Protein AF-A0A527ZJA1-F1 (afdb_monomer_lite)

Secondary structure (DSSP, 8-state):
-----EEEEE-TTS-EEEEE--------EEEEE-TT--STTS-SEEEEETTT--EEEEEEEEE-TTT--EEEEEEE-----

Structure (mmCIF, N/CA/C/O backbone):
data_AF-A0A527ZJA1-F1
#
_entry.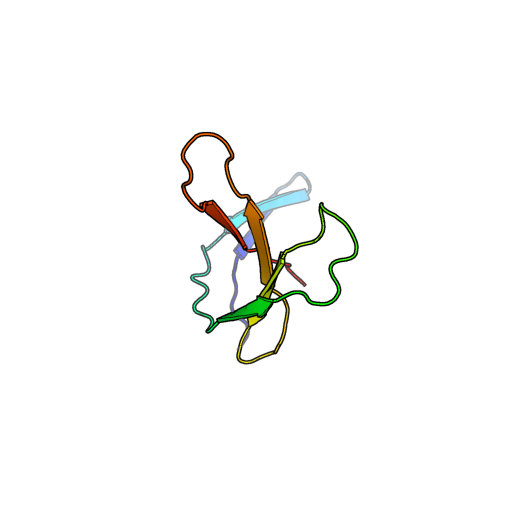id   AF-A0A527ZJA1-F1
#
loop_
_atom_site.group_PDB
_atom_site.id
_atom_site.type_symbol
_atom_site.label_atom_id
_atom_site.label_alt_id
_atom_site.label_comp_id
_atom_site.label_asym_id
_atom_site.label_entity_id
_atom_site.label_seq_id
_atom_site.pdbx_PDB_ins_code
_atom_site.Cartn_x
_atom_site.Cartn_y
_atom_site.Cartn_z
_atom_site.occupancy
_atom_site.B_iso_or_equiv
_atom_site.auth_seq_id
_atom_site.auth_comp_id
_atom_site.auth_asym_id
_atom_site.auth_atom_id
_atom_site.pdbx_PDB_model_num
ATOM 1 N N . MET A 1 1 ? -5.921 -12.146 17.190 1.00 46.19 1 MET A N 1
ATOM 2 C CA . MET A 1 1 ? -6.003 -10.951 18.058 1.00 46.19 1 MET A CA 1
ATOM 3 C C . MET A 1 1 ? -6.534 -9.823 17.194 1.00 46.19 1 MET A C 1
ATOM 5 O O . MET A 1 1 ? -5.948 -9.590 16.145 1.00 46.19 1 MET A O 1
ATOM 9 N N . ALA A 1 2 ? -7.658 -9.209 17.555 1.00 55.09 2 ALA A N 1
A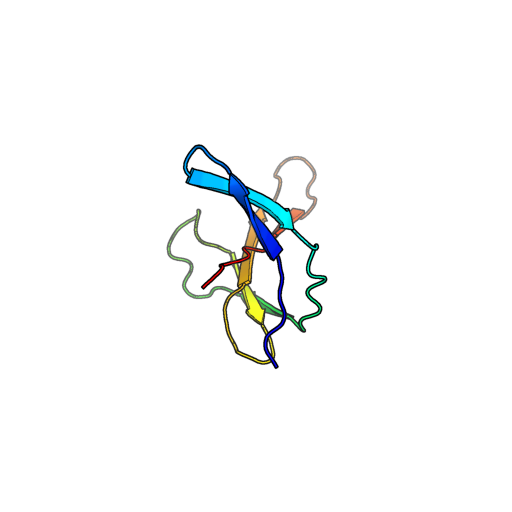TOM 10 C CA . ALA A 1 2 ? -8.146 -8.020 16.862 1.00 55.09 2 ALA A CA 1
ATOM 11 C C . ALA A 1 2 ? -7.420 -6.795 17.429 1.00 55.09 2 ALA A C 1
ATOM 13 O O . ALA A 1 2 ? -7.258 -6.688 18.644 1.00 55.09 2 ALA A O 1
ATOM 14 N N . THR A 1 3 ? -6.953 -5.902 16.563 1.00 64.56 3 THR A N 1
ATOM 15 C CA . THR A 1 3 ? -6.369 -4.626 16.981 1.00 64.56 3 THR A CA 1
ATOM 16 C C . THR A 1 3 ? -7.425 -3.548 16.798 1.00 64.56 3 THR A C 1
ATOM 18 O O . THR A 1 3 ? -7.843 -3.279 15.675 1.00 64.56 3 THR A O 1
ATOM 21 N N . THR A 1 4 ? -7.864 -2.937 17.896 1.00 75.06 4 THR A N 1
ATOM 22 C CA . THR A 1 4 ? -8.750 -1.770 17.852 1.00 75.06 4 THR A CA 1
ATOM 23 C C . THR A 1 4 ? -7.965 -0.567 17.333 1.00 75.06 4 THR A C 1
ATOM 25 O O . THR A 1 4 ? -6.987 -0.156 17.953 1.00 75.06 4 THR A O 1
ATOM 28 N N . ILE A 1 5 ? -8.380 -0.018 16.189 1.00 75.44 5 ILE A N 1
ATOM 29 C CA . ILE A 1 5 ? -7.723 1.129 15.529 1.00 75.44 5 ILE A CA 1
ATOM 30 C C . ILE A 1 5 ? -8.421 2.468 15.803 1.00 75.44 5 ILE A C 1
ATOM 32 O O . ILE A 1 5 ? -7.847 3.533 15.591 1.00 75.44 5 ILE A O 1
ATOM 36 N N . ALA A 1 6 ? -9.655 2.420 16.300 1.00 78.31 6 ALA A N 1
ATOM 37 C CA . ALA A 1 6 ? -10.418 3.588 16.701 1.00 78.31 6 ALA A CA 1
ATOM 38 C C . ALA A 1 6 ? -11.379 3.215 17.830 1.00 78.31 6 ALA A C 1
ATOM 40 O O . ALA A 1 6 ? -11.957 2.128 17.816 1.00 78.31 6 ALA A O 1
ATOM 41 N N . ASN A 1 7 ? -11.560 4.128 18.780 1.00 84.88 7 ASN A N 1
ATOM 42 C CA . ASN A 1 7 ? -12.642 4.065 19.759 1.00 84.88 7 ASN A CA 1
ATOM 43 C C . ASN A 1 7 ? -13.567 5.247 19.499 1.00 84.88 7 ASN A C 1
ATOM 45 O O . ASN A 1 7 ? -13.106 6.388 19.549 1.00 84.88 7 ASN A O 1
ATOM 49 N N . LEU A 1 8 ? -14.834 4.964 19.203 1.00 89.00 8 LEU A N 1
ATOM 50 C CA . LEU A 1 8 ? -15.850 5.961 18.881 1.00 89.00 8 LEU A CA 1
ATOM 51 C C . LEU A 1 8 ? -16.992 5.901 19.900 1.00 89.00 8 LEU A C 1
ATOM 53 O O . LEU A 1 8 ? -17.372 4.820 20.348 1.00 89.00 8 LEU A O 1
ATOM 57 N N . THR A 1 9 ? -17.559 7.061 20.207 1.00 92.06 9 THR A N 1
ATOM 58 C CA . THR A 1 9 ? -18.697 7.257 21.102 1.00 92.06 9 THR A CA 1
ATOM 59 C C . THR A 1 9 ? -19.830 7.920 20.330 1.00 92.06 9 THR A C 1
ATOM 61 O O . THR A 1 9 ? -19.610 8.892 19.605 1.00 92.06 9 THR A O 1
ATOM 64 N N . THR A 1 10 ? -21.045 7.401 20.484 1.00 94.19 10 THR A N 1
ATOM 65 C CA . THR A 1 10 ? -22.247 7.957 19.854 1.00 94.19 10 THR A CA 1
ATOM 66 C C . THR A 1 10 ? -22.743 9.182 20.622 1.00 94.19 10 THR A C 1
ATOM 68 O O . THR A 1 10 ? -22.868 9.151 21.846 1.00 94.19 10 THR A O 1
ATOM 71 N N . LYS A 1 11 ? -23.045 10.257 19.899 1.00 92.56 11 LYS A N 1
ATOM 72 C CA . LYS A 1 11 ? -23.663 11.485 20.400 1.00 92.56 11 LYS A CA 1
ATOM 73 C C . LYS A 1 11 ? -25.183 11.371 20.438 1.00 92.56 11 LYS A C 1
ATOM 75 O O . LYS A 1 11 ? -25.783 10.492 19.824 1.00 92.56 11 LYS A O 1
ATOM 80 N N . SER A 1 12 ? -25.819 12.313 21.128 1.00 90.19 12 SER A N 1
ATOM 81 C CA . SER A 1 12 ? -27.280 12.420 21.231 1.00 90.19 12 SER A CA 1
ATOM 82 C C . SER A 1 12 ? -27.987 12.645 19.889 1.00 90.19 12 SER A C 1
ATOM 84 O O . SER A 1 12 ? -29.159 12.306 19.765 1.00 90.19 12 SER A O 1
ATOM 86 N N . ASP A 1 13 ? -27.287 13.184 18.890 1.00 91.19 13 ASP A N 1
ATOM 87 C CA . ASP A 1 13 ? -27.784 13.376 17.521 1.00 91.19 13 ASP A CA 1
ATOM 88 C C . ASP A 1 13 ? -27.584 12.142 16.616 1.00 91.19 13 ASP A C 1
ATOM 90 O O . ASP A 1 13 ? -27.924 12.177 15.434 1.00 91.19 13 ASP A O 1
ATOM 94 N N . GLY A 1 14 ? -27.036 11.048 17.158 1.00 88.50 14 GLY A N 1
ATOM 95 C CA . GLY A 1 14 ? -26.749 9.813 16.430 1.00 88.50 14 GLY A CA 1
ATOM 96 C C . GLY A 1 14 ? -25.419 9.807 15.671 1.00 88.50 14 GLY A C 1
ATOM 97 O O . GLY A 1 14 ? -25.051 8.770 15.119 1.00 88.50 14 GLY A O 1
ATOM 98 N N . SER A 1 15 ? -24.667 10.912 15.652 1.00 89.44 15 SER A N 1
ATOM 99 C CA . SER A 1 15 ? -23.314 10.942 15.084 1.00 89.44 15 SER A CA 1
ATOM 100 C C . SER A 1 15 ? -22.296 10.271 16.016 1.00 89.44 15 SER A C 1
ATOM 102 O O . SER A 1 15 ? -22.556 10.082 17.201 1.00 89.44 15 SER A O 1
ATOM 104 N N . MET A 1 16 ? -21.130 9.873 15.499 1.00 92.88 16 MET A N 1
ATOM 105 C CA . MET A 1 16 ? -20.072 9.232 16.291 1.00 92.88 16 MET A CA 1
ATOM 106 C C . MET A 1 16 ? -18.797 10.072 16.257 1.00 92.88 16 MET A C 1
ATOM 108 O O . MET A 1 16 ? -18.384 10.534 15.195 1.00 92.88 16 MET A O 1
ATOM 112 N N . GLU A 1 17 ? -18.143 10.236 17.404 1.00 89.50 17 GLU A N 1
ATOM 113 C CA . GLU A 1 17 ? -16.835 10.889 17.502 1.00 89.50 17 GLU A CA 1
ATOM 114 C C . GLU A 1 17 ? -15.873 10.072 18.357 1.00 89.50 17 GLU A C 1
ATOM 116 O O . GLU A 1 17 ? -16.294 9.306 19.218 1.00 89.50 17 GLU A O 1
ATOM 121 N N . GLY A 1 18 ? -14.570 10.236 18.156 1.00 85.62 18 GLY A N 1
ATOM 122 C CA . GLY A 1 18 ? -13.599 9.579 19.016 1.00 85.62 18 GLY A CA 1
ATOM 123 C C . GLY A 1 18 ? -12.176 9.646 18.497 1.00 85.62 18 GLY A C 1
ATOM 124 O O . GLY A 1 18 ? -11.851 10.429 17.604 1.00 85.62 18 GLY A O 1
ATOM 125 N N . VAL A 1 19 ? -11.310 8.833 19.095 1.00 81.44 19 VAL A N 1
ATOM 126 C CA . VAL A 1 19 ? -9.869 8.884 18.845 1.00 81.44 19 VAL A CA 1
ATOM 127 C C . VAL A 1 19 ? -9.493 7.827 17.819 1.00 81.44 19 VAL A C 1
ATOM 129 O O . VAL A 1 19 ? -9.611 6.625 18.068 1.00 81.44 19 VAL A O 1
ATOM 132 N N . PHE A 1 20 ? -8.999 8.295 16.675 1.00 74.44 20 PHE A N 1
ATOM 133 C CA . PHE A 1 20 ? -8.335 7.460 15.684 1.00 74.44 20 PHE A CA 1
ATOM 134 C C . PHE A 1 20 ? -6.863 7.310 16.077 1.00 74.44 20 PHE A C 1
ATOM 136 O O . PHE A 1 20 ? -6.080 8.255 15.963 1.00 74.44 20 PHE A O 1
ATOM 143 N N . ALA A 1 21 ? -6.484 6.140 16.588 1.00 69.50 21 ALA A N 1
ATOM 144 C CA . ALA A 1 21 ? -5.099 5.870 16.946 1.00 69.50 21 ALA A CA 1
ATOM 145 C C . ALA A 1 21 ? -4.324 5.536 15.665 1.00 69.50 21 ALA A C 1
ATOM 147 O O . ALA A 1 21 ? -4.627 4.559 14.981 1.00 69.50 21 ALA A O 1
ATOM 148 N N . THR A 1 22 ? -3.333 6.355 15.310 1.00 61.41 22 THR A N 1
ATOM 149 C CA . THR A 1 22 ? -2.575 6.197 14.064 1.00 61.41 22 THR A CA 1
ATOM 150 C C . THR A 1 22 ? -1.824 4.865 14.060 1.00 61.41 22 THR A C 1
ATOM 152 O O . THR A 1 22 ? -0.827 4.682 14.760 1.00 61.41 22 THR A O 1
ATOM 155 N N . LEU A 1 23 ? -2.303 3.914 13.256 1.00 65.75 23 LEU A N 1
ATOM 156 C CA . LEU A 1 23 ? -1.674 2.609 13.099 1.00 65.75 23 LEU A CA 1
ATOM 157 C C . LEU A 1 23 ? -0.348 2.771 12.338 1.00 65.75 23 LEU A C 1
ATOM 159 O O . LEU A 1 23 ? -0.336 3.094 11.150 1.00 65.75 23 LEU A O 1
ATOM 163 N N . ARG A 1 24 ? 0.789 2.525 13.000 1.00 65.31 24 ARG A N 1
ATOM 164 C CA . ARG A 1 24 ? 2.085 2.406 12.314 1.00 65.31 24 ARG A CA 1
ATOM 165 C C . ARG A 1 24 ? 2.117 1.083 11.545 1.00 65.31 24 ARG A C 1
ATOM 167 O O . ARG A 1 24 ? 2.349 0.029 12.132 1.00 65.31 24 ARG A O 1
ATOM 174 N N . ILE A 1 25 ? 1.907 1.135 10.231 1.00 69.75 25 ILE A N 1
ATOM 175 C CA . ILE A 1 25 ? 1.944 -0.050 9.365 1.00 69.75 25 ILE A CA 1
ATOM 176 C C . ILE A 1 25 ? 3.393 -0.325 8.948 1.00 69.75 25 ILE A C 1
ATOM 178 O O . ILE A 1 25 ? 3.951 0.365 8.100 1.00 69.75 25 ILE A O 1
ATOM 182 N N . ASN A 1 26 ? 4.001 -1.358 9.536 1.00 71.06 26 ASN A N 1
ATOM 183 C CA . ASN A 1 26 ? 5.288 -1.899 9.094 1.00 71.06 26 ASN A CA 1
ATOM 184 C C . ASN A 1 26 ? 5.038 -3.185 8.293 1.00 71.06 26 ASN A C 1
ATOM 186 O O . ASN A 1 26 ? 4.901 -4.265 8.870 1.00 71.06 26 ASN A O 1
ATOM 190 N N . ALA A 1 27 ? 4.975 -3.078 6.966 1.00 77.56 27 ALA A N 1
ATOM 191 C CA . ALA A 1 27 ? 4.831 -4.225 6.074 1.00 77.56 27 ALA A CA 1
ATOM 192 C C . ALA A 1 27 ? 6.008 -4.289 5.088 1.00 77.56 27 ALA A C 1
ATOM 194 O O . ALA A 1 27 ? 6.394 -3.255 4.542 1.00 77.56 27 ALA A O 1
ATOM 195 N N . PRO A 1 28 ? 6.592 -5.474 4.830 1.00 82.19 28 PRO A N 1
ATOM 196 C CA . PRO A 1 28 ? 7.548 -5.619 3.745 1.00 82.19 28 PRO A CA 1
ATOM 197 C C . PRO A 1 28 ? 6.807 -5.477 2.413 1.00 82.19 28 PRO A C 1
ATOM 199 O O . PRO A 1 28 ? 5.841 -6.198 2.158 1.00 82.19 28 PRO A O 1
ATOM 202 N N . ILE A 1 29 ? 7.273 -4.568 1.564 1.00 87.88 29 ILE A N 1
ATOM 203 C CA . ILE A 1 29 ? 6.662 -4.288 0.264 1.00 87.88 29 ILE A CA 1
ATOM 204 C C . ILE A 1 29 ? 7.603 -4.663 -0.877 1.00 87.88 29 ILE A C 1
ATOM 206 O O . ILE A 1 29 ? 8.821 -4.748 -0.708 1.00 87.88 29 ILE A O 1
ATOM 210 N N . THR A 1 30 ? 7.032 -4.902 -2.046 1.00 88.88 30 THR A N 1
ATOM 211 C CA . THR A 1 30 ? 7.758 -5.121 -3.292 1.00 88.88 30 THR A CA 1
ATOM 212 C C . THR A 1 30 ? 7.135 -4.268 -4.381 1.00 88.88 30 THR A C 1
ATOM 214 O O . THR A 1 30 ? 5.915 -4.147 -4.463 1.00 88.88 30 THR A O 1
ATOM 217 N N . VAL A 1 31 ? 7.986 -3.655 -5.196 1.00 87.69 31 VAL A N 1
ATOM 218 C CA . VAL A 1 31 ? 7.574 -2.835 -6.332 1.00 87.69 31 VAL A CA 1
ATOM 219 C C . VAL A 1 31 ? 7.837 -3.649 -7.588 1.00 87.69 31 VAL A C 1
ATOM 221 O O . VAL A 1 31 ? 8.985 -3.994 -7.862 1.00 87.69 31 VAL A O 1
ATOM 224 N N . VAL A 1 32 ? 6.781 -3.981 -8.3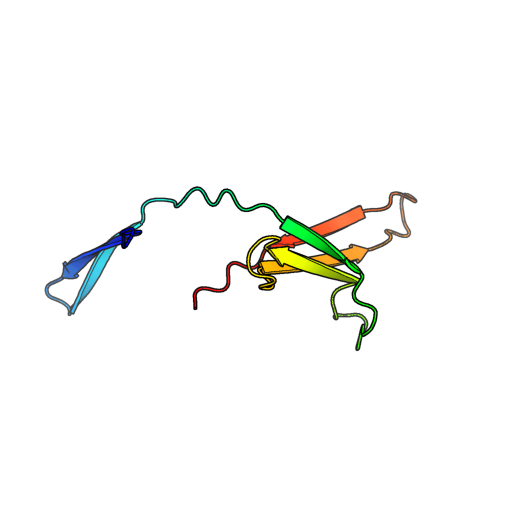23 1.00 89.31 32 VAL A N 1
ATOM 225 C CA . VAL A 1 32 ? 6.869 -4.764 -9.563 1.00 89.31 32 VAL A CA 1
ATOM 226 C C . VAL A 1 32 ? 6.468 -3.903 -10.757 1.00 89.31 32 VAL A C 1
ATOM 228 O O . VAL A 1 32 ? 5.542 -3.102 -10.624 1.00 89.31 32 VAL A O 1
ATOM 231 N N . PRO A 1 33 ? 7.129 -4.031 -11.921 1.00 87.56 33 PRO A N 1
ATOM 232 C CA . PRO A 1 33 ? 6.656 -3.402 -13.150 1.00 87.56 33 PRO A CA 1
ATOM 233 C C . PRO A 1 33 ? 5.235 -3.862 -13.479 1.00 87.56 33 PRO A C 1
ATOM 235 O O . PRO A 1 33 ? 4.877 -5.009 -13.208 1.00 87.56 33 PRO A O 1
ATOM 238 N N . ASN A 1 34 ? 4.433 -2.984 -14.073 1.00 84.94 34 ASN A N 1
ATOM 239 C CA . ASN A 1 34 ? 3.128 -3.331 -14.616 1.00 84.94 34 ASN A CA 1
ATOM 240 C C . ASN A 1 34 ? 3.250 -3.625 -16.124 1.00 84.94 34 ASN A C 1
ATOM 242 O O . ASN A 1 34 ? 3.181 -2.695 -16.928 1.00 84.94 34 ASN A O 1
ATOM 246 N N . PRO A 1 35 ? 3.440 -4.893 -16.540 1.00 77.56 35 PRO A N 1
ATOM 247 C CA . PRO A 1 35 ? 3.586 -5.232 -17.956 1.00 77.56 35 PRO A CA 1
ATOM 248 C C . PRO A 1 35 ? 2.291 -5.014 -18.749 1.00 77.56 35 PRO A C 1
ATOM 250 O O . PRO A 1 35 ? 2.341 -4.797 -19.954 1.00 77.56 35 PRO A O 1
ATOM 253 N N . SER A 1 36 ? 1.137 -5.028 -18.077 1.00 78.00 36 SER A N 1
ATOM 254 C CA . SER A 1 36 ? -0.186 -4.854 -18.684 1.00 78.00 36 SER A CA 1
ATOM 255 C C . SER A 1 36 ? -0.679 -3.415 -18.536 1.00 78.00 36 SER A C 1
ATOM 257 O O . SER A 1 36 ? -1.821 -3.172 -18.138 1.00 78.00 36 SER A O 1
ATOM 259 N N . LYS A 1 37 ? 0.194 -2.440 -18.805 1.00 77.25 37 LYS A N 1
ATOM 260 C CA . LYS A 1 37 ? -0.180 -1.025 -18.777 1.00 77.25 37 LYS A CA 1
ATOM 261 C C . LYS A 1 37 ? -1.223 -0.760 -19.870 1.00 77.25 37 LYS A C 1
ATOM 263 O O . LYS A 1 37 ? -0.905 -0.774 -21.053 1.00 77.25 37 LYS A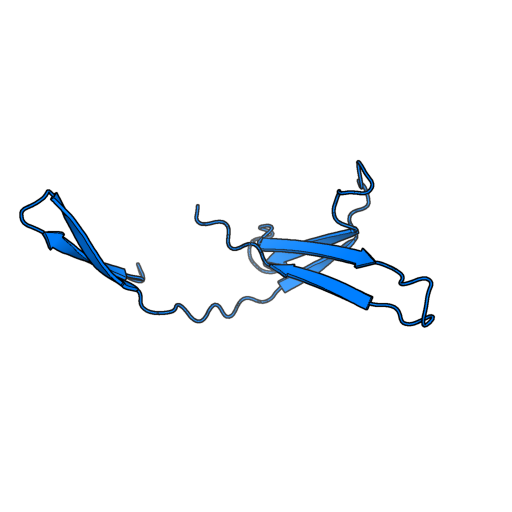 O 1
ATOM 268 N N . ALA A 1 38 ? -2.473 -0.548 -19.459 1.00 75.69 38 ALA A N 1
ATOM 269 C CA . ALA A 1 38 ? -3.607 -0.411 -20.375 1.00 75.69 38 ALA A CA 1
ATOM 270 C C . ALA A 1 38 ? -3.774 1.009 -20.952 1.00 75.69 38 ALA A C 1
ATOM 272 O O . ALA A 1 38 ? -4.410 1.176 -21.989 1.00 75.69 38 ALA A O 1
ATOM 273 N N . SER A 1 39 ? -3.226 2.031 -20.291 1.00 79.50 39 SER A N 1
ATOM 274 C CA . SER A 1 39 ? -3.325 3.438 -20.702 1.00 79.50 39 SER A CA 1
ATOM 275 C C . SER A 1 39 ? -2.184 4.273 -20.110 1.00 79.50 39 SER A C 1
ATOM 277 O O . SER A 1 39 ? -1.462 3.805 -19.230 1.00 79.50 39 SER A O 1
ATOM 279 N N . GLU A 1 40 ? -2.009 5.518 -20.561 1.00 73.25 40 GLU A N 1
ATOM 280 C CA . GLU A 1 40 ? -1.003 6.436 -19.996 1.00 73.25 40 GLU A CA 1
ATOM 281 C C . GLU A 1 40 ? -1.256 6.768 -18.517 1.00 73.25 40 GLU A C 1
ATOM 283 O O . GLU A 1 40 ? -0.299 6.932 -17.758 1.00 73.25 40 GLU A O 1
ATOM 288 N N . ASP A 1 41 ? -2.525 6.790 -18.103 1.00 75.94 41 ASP A N 1
ATOM 289 C CA . ASP A 1 41 ? -2.940 6.969 -16.708 1.00 75.94 41 ASP A CA 1
ATOM 290 C C . ASP A 1 41 ? -2.777 5.703 -15.860 1.00 75.94 41 ASP A C 1
ATOM 292 O O . ASP A 1 41 ? -2.782 5.777 -14.628 1.00 75.94 41 ASP A O 1
ATOM 296 N N . ALA A 1 42 ? -2.606 4.534 -16.481 1.00 79.38 42 ALA A N 1
ATOM 297 C CA . ALA A 1 42 ? -2.346 3.304 -15.749 1.00 79.38 42 ALA A CA 1
ATOM 298 C C . ALA A 1 42 ? -0.947 3.344 -15.101 1.00 79.38 42 ALA A C 1
ATOM 300 O O . ALA A 1 42 ? -0.020 3.961 -15.633 1.00 79.38 42 ALA A O 1
ATOM 301 N N . PRO A 1 43 ? -0.765 2.687 -13.947 1.00 82.88 43 PRO A N 1
ATOM 302 C CA . PRO A 1 43 ? 0.498 2.745 -13.228 1.00 82.88 43 PRO A CA 1
ATOM 303 C C . PRO A 1 43 ? 1.603 1.970 -13.942 1.00 82.88 43 PRO A C 1
ATOM 305 O O . PRO A 1 43 ? 1.358 0.899 -14.497 1.00 82.88 43 PRO A O 1
ATOM 308 N N . ASP A 1 44 ? 2.828 2.491 -13.876 1.00 83.69 44 ASP A N 1
ATOM 309 C CA . ASP A 1 44 ? 4.039 1.836 -14.389 1.00 83.69 44 ASP A CA 1
ATOM 310 C C . ASP A 1 44 ? 4.536 0.741 -13.438 1.00 83.69 44 ASP A C 1
ATOM 312 O O . ASP A 1 44 ? 5.154 -0.237 -13.863 1.00 83.69 44 ASP A O 1
ATOM 316 N N . TYR A 1 45 ? 4.239 0.887 -12.144 1.00 85.88 45 TYR A N 1
ATOM 317 C CA . TYR A 1 45 ? 4.608 -0.061 -11.103 1.00 85.88 45 TYR A CA 1
ATOM 318 C C . TYR A 1 45 ? 3.438 -0.354 -10.168 1.00 85.88 45 TYR A C 1
ATOM 320 O O . TYR A 1 45 ? 2.685 0.543 -9.796 1.00 85.88 45 TYR A O 1
ATOM 328 N N . ARG A 1 46 ? 3.337 -1.602 -9.718 1.00 86.38 46 ARG A N 1
ATOM 329 C CA . ARG A 1 46 ? 2.402 -2.043 -8.677 1.00 86.38 46 ARG A CA 1
ATOM 330 C C . ARG A 1 46 ? 3.173 -2.277 -7.387 1.00 86.38 46 ARG A C 1
ATOM 332 O O . ARG A 1 46 ? 4.292 -2.796 -7.413 1.00 86.38 46 ARG A O 1
ATOM 339 N N . ILE A 1 47 ? 2.592 -1.887 -6.261 1.00 87.56 47 ILE A N 1
ATOM 340 C CA . ILE A 1 47 ? 3.204 -2.031 -4.940 1.00 87.56 47 ILE A CA 1
ATOM 341 C C . ILE A 1 47 ? 2.445 -3.117 -4.203 1.00 87.56 47 ILE A C 1
ATOM 343 O O . ILE A 1 47 ? 1.273 -2.960 -3.867 1.00 87.56 47 ILE A O 1
ATOM 347 N N . LEU A 1 48 ? 3.126 -4.225 -3.960 1.00 85.62 48 LEU A N 1
ATOM 348 C CA . LEU A 1 48 ? 2.544 -5.417 -3.370 1.00 85.62 48 LEU A CA 1
ATOM 349 C C . LEU A 1 48 ? 3.083 -5.611 -1.958 1.00 85.62 48 LEU A C 1
ATOM 351 O O . LEU A 1 48 ? 4.272 -5.417 -1.692 1.00 85.62 48 LEU A O 1
ATOM 355 N N . ASN A 1 49 ? 2.228 -6.061 -1.051 1.00 85.25 49 ASN A N 1
ATOM 356 C CA . ASN A 1 49 ? 2.667 -6.606 0.221 1.00 85.25 49 ASN A CA 1
ATOM 357 C C . ASN A 1 49 ? 3.378 -7.942 -0.034 1.00 85.25 49 ASN A C 1
ATOM 359 O O . ASN A 1 49 ? 2.792 -8.876 -0.574 1.00 85.25 49 ASN A O 1
ATOM 363 N N . LYS A 1 50 ? 4.637 -8.062 0.390 1.00 83.06 50 LYS A N 1
ATOM 364 C CA . LYS A 1 50 ? 5.469 -9.243 0.125 1.00 83.06 50 LYS A CA 1
ATOM 365 C C . LYS A 1 50 ? 4.926 -10.521 0.776 1.00 83.06 50 LYS A C 1
ATOM 367 O O . LYS A 1 50 ? 5.237 -11.612 0.317 1.00 83.06 50 LYS A O 1
ATOM 372 N N . ARG A 1 51 ? 4.166 -10.398 1.868 1.00 80.62 51 ARG A N 1
ATOM 373 C CA . ARG A 1 51 ? 3.647 -11.546 2.629 1.00 80.62 51 ARG A CA 1
ATOM 374 C C . ARG A 1 51 ? 2.311 -12.043 2.099 1.00 80.62 51 ARG A C 1
ATOM 376 O O . ARG A 1 51 ? 2.089 -13.244 2.090 1.00 80.62 51 ARG A O 1
ATOM 383 N N . THR A 1 52 ? 1.430 -11.132 1.697 1.00 79.94 52 THR A N 1
ATOM 384 C CA . THR A 1 52 ? 0.063 -11.481 1.281 1.00 79.94 52 THR A CA 1
ATOM 385 C C . THR A 1 52 ? -0.134 -11.435 -0.231 1.00 79.94 52 THR A C 1
ATOM 387 O O . THR A 1 52 ? -1.137 -11.936 -0.720 1.00 79.94 52 THR A O 1
ATOM 390 N N . GLY A 1 53 ? 0.784 -10.810 -0.976 1.00 81.19 53 GLY A N 1
ATOM 391 C CA . GLY A 1 53 ? 0.632 -10.543 -2.408 1.00 81.19 53 GLY A CA 1
ATOM 392 C C . GLY A 1 53 ? -0.398 -9.456 -2.733 1.00 81.19 53 GLY A C 1
ATOM 393 O O . GLY A 1 53 ? -0.606 -9.156 -3.904 1.00 81.19 53 GLY A O 1
ATOM 394 N N . PHE A 1 54 ? -1.035 -8.858 -1.720 1.00 80.94 54 PHE A N 1
ATOM 395 C CA . PHE A 1 54 ? -2.081 -7.856 -1.911 1.00 80.94 54 PHE A CA 1
ATOM 396 C C . PHE A 1 54 ? -1.503 -6.533 -2.417 1.00 80.94 54 PHE A C 1
ATOM 398 O O . PHE A 1 54 ? -0.448 -6.096 -1.949 1.00 80.94 54 PHE A O 1
ATOM 405 N N . GLU A 1 55 ? -2.202 -5.882 -3.344 1.00 83.31 55 GLU A N 1
ATOM 406 C CA . GLU A 1 55 ? -1.804 -4.577 -3.862 1.00 83.31 55 GLU A CA 1
ATOM 407 C C . GLU A 1 55 ? -2.208 -3.461 -2.900 1.00 83.31 55 GLU A C 1
ATOM 409 O O . GLU A 1 55 ? -3.363 -3.344 -2.502 1.00 83.31 55 GLU A O 1
ATOM 414 N N . ILE A 1 56 ? -1.233 -2.643 -2.520 1.00 83.75 56 ILE A N 1
ATOM 415 C CA . ILE A 1 56 ? -1.379 -1.568 -1.528 1.00 83.75 56 ILE A CA 1
ATOM 416 C C . ILE A 1 56 ? -0.970 -0.204 -2.099 1.00 83.75 56 ILE A C 1
ATOM 418 O O . ILE A 1 56 ? -0.723 0.759 -1.371 1.00 83.75 56 ILE A O 1
ATOM 422 N N . GLY A 1 57 ? -0.796 -0.120 -3.414 1.00 83.81 57 GLY A N 1
ATOM 423 C CA . GLY A 1 57 ? -0.407 1.115 -4.065 1.00 83.81 57 GLY A CA 1
ATOM 424 C C . GLY A 1 57 ? 0.157 0.914 -5.456 1.00 83.81 57 GLY A C 1
ATOM 425 O O . GLY A 1 57 ? 0.300 -0.200 -5.959 1.00 83.81 57 GLY A O 1
ATOM 426 N N . ALA A 1 58 ? 0.518 2.042 -6.048 1.00 86.12 58 ALA A N 1
ATOM 427 C CA . ALA A 1 58 ? 0.903 2.148 -7.436 1.00 86.12 58 ALA A CA 1
ATOM 428 C C . ALA A 1 58 ? 1.951 3.255 -7.631 1.00 86.12 58 ALA A C 1
ATOM 430 O O . ALA A 1 58 ? 1.995 4.249 -6.904 1.00 86.12 58 ALA A O 1
ATOM 431 N N . GLY A 1 59 ? 2.828 3.081 -8.612 1.00 83.50 59 GLY A N 1
ATOM 432 C CA . GLY A 1 59 ? 3.871 4.035 -8.965 1.00 83.50 59 GLY A CA 1
ATOM 433 C C . GLY A 1 59 ? 3.755 4.460 -10.419 1.00 83.50 59 GLY A C 1
ATOM 434 O O . GLY A 1 59 ? 3.527 3.627 -11.293 1.00 83.50 59 GLY A O 1
ATOM 435 N N . TRP A 1 60 ? 3.964 5.749 -10.667 1.00 84.62 60 TRP A N 1
ATOM 436 C CA . TRP A 1 60 ? 4.050 6.320 -12.006 1.00 84.62 60 TRP A CA 1
ATOM 437 C C . TRP A 1 60 ? 5.437 6.917 -12.206 1.00 84.62 60 TRP A C 1
ATOM 439 O O . TRP A 1 60 ? 5.965 7.645 -11.356 1.00 84.62 60 TRP A O 1
ATOM 449 N N . TYR A 1 61 ? 6.025 6.628 -13.353 1.00 72.44 61 TYR 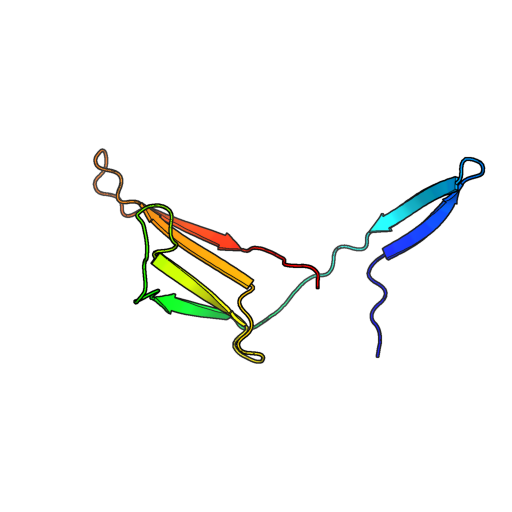A N 1
ATOM 450 C CA . TYR A 1 61 ? 7.281 7.202 -13.783 1.00 72.44 61 TYR A CA 1
ATOM 451 C C . TYR A 1 61 ? 6.981 8.381 -14.713 1.00 72.44 61 TYR A C 1
ATOM 453 O O . TYR A 1 61 ? 6.496 8.203 -15.828 1.00 72.44 61 TYR A O 1
ATOM 461 N N . ARG A 1 62 ? 7.256 9.611 -14.259 1.00 66.38 62 ARG A N 1
ATOM 462 C CA . ARG A 1 62 ? 7.134 10.810 -15.100 1.00 66.38 62 ARG A CA 1
ATOM 463 C C . ARG A 1 62 ? 8.522 11.365 -15.385 1.00 66.38 62 ARG A C 1
ATOM 465 O O . ARG A 1 62 ? 9.206 11.853 -14.489 1.00 66.38 62 ARG A O 1
ATOM 472 N N . ARG A 1 63 ? 8.929 11.324 -16.653 1.00 56.97 63 ARG A N 1
ATOM 473 C CA . ARG A 1 63 ? 10.166 11.964 -17.109 1.00 56.97 63 ARG A CA 1
ATOM 474 C C . ARG A 1 63 ? 9.884 13.447 -17.367 1.00 56.97 63 ARG A C 1
ATOM 476 O O . ARG A 1 63 ? 9.176 13.783 -18.313 1.00 56.97 63 ARG A O 1
ATOM 483 N N . SER A 1 64 ? 10.409 14.337 -16.528 1.00 48.34 64 SER A N 1
ATOM 484 C CA . SER A 1 64 ? 10.302 15.783 -16.758 1.00 48.34 64 SER A CA 1
ATOM 485 C C . SER A 1 64 ? 11.204 16.190 -17.924 1.00 48.34 64 SER A C 1
ATOM 487 O O . SER A 1 64 ? 12.423 16.085 -17.831 1.00 48.34 64 SER A O 1
ATOM 489 N N . GLN A 1 65 ? 10.621 16.712 -19.009 1.00 52.47 65 GLN A N 1
ATOM 490 C CA . GLN A 1 65 ? 11.366 17.186 -20.190 1.00 52.47 65 GLN A CA 1
ATOM 491 C C . GLN A 1 65 ? 12.294 18.386 -19.909 1.00 52.47 65 GLN A C 1
ATOM 493 O O . GLN A 1 65 ? 13.122 18.721 -20.748 1.00 52.47 65 GLN A O 1
ATOM 498 N N . ARG A 1 66 ? 12.165 19.045 -18.747 1.00 56.06 66 ARG A N 1
ATOM 499 C CA . ARG A 1 66 ? 12.780 20.356 -18.480 1.00 56.06 66 ARG A CA 1
ATOM 500 C C . ARG A 1 66 ? 14.141 20.319 -17.773 1.00 56.06 66 ARG A C 1
ATOM 502 O O . ARG A 1 66 ? 14.911 21.248 -17.969 1.00 56.06 66 ARG A O 1
ATOM 509 N N . SER A 1 67 ? 14.439 19.295 -16.968 1.00 53.81 67 SER A N 1
ATOM 510 C CA . SER A 1 67 ? 15.710 19.202 -16.216 1.00 53.81 67 SER A CA 1
ATOM 511 C C . SER A 1 67 ? 16.510 17.928 -16.487 1.00 53.81 67 SER A C 1
ATOM 513 O O . SER A 1 67 ? 17.605 17.775 -15.961 1.00 53.81 67 SER A O 1
ATOM 515 N N . GLY A 1 68 ? 15.980 16.996 -17.290 1.00 54.00 68 GLY A N 1
ATOM 516 C CA . GLY A 1 68 ? 16.593 15.675 -17.470 1.00 54.00 68 GLY A CA 1
ATOM 517 C C . GLY A 1 68 ? 16.557 14.794 -16.212 1.00 54.00 68 GLY A C 1
ATOM 518 O O . GLY A 1 68 ? 17.002 13.653 -16.269 1.00 54.00 68 GLY A O 1
ATOM 519 N N . GLU A 1 69 ? 16.002 15.278 -15.095 1.00 54.53 69 GLU A N 1
ATOM 520 C CA . GLU A 1 69 ? 15.911 14.516 -13.853 1.00 54.53 69 GLU A CA 1
ATOM 521 C C . GLU A 1 69 ? 14.720 13.555 -13.871 1.00 54.53 69 GLU A C 1
ATOM 523 O O . GLU A 1 69 ? 13.546 13.938 -13.996 1.00 54.53 69 GLU A O 1
ATOM 528 N N . GLU A 1 70 ? 15.038 12.274 -13.709 1.00 57.16 70 GLU A N 1
ATOM 529 C CA . GLU A 1 70 ? 14.072 11.194 -13.569 1.00 57.16 70 GLU A CA 1
ATOM 530 C C . GLU A 1 70 ? 13.337 11.307 -12.229 1.00 57.16 70 GLU A C 1
ATOM 532 O O . GLU A 1 70 ? 13.846 10.917 -11.179 1.00 57.16 70 GLU A O 1
ATOM 537 N N . ASN A 1 71 ? 12.105 11.814 -12.252 1.00 57.25 71 ASN A N 1
ATOM 538 C CA . ASN A 1 71 ? 11.275 11.897 -11.058 1.00 57.25 71 ASN A CA 1
ATOM 539 C C . ASN A 1 71 ? 10.370 10.661 -10.958 1.00 57.25 71 ASN A C 1
ATOM 541 O O . ASN A 1 71 ? 9.478 10.435 -11.779 1.00 57.25 71 ASN A O 1
ATOM 545 N N . LYS A 1 72 ? 10.593 9.843 -9.924 1.00 57.28 72 LYS A N 1
ATOM 546 C CA . LYS A 1 72 ? 9.763 8.669 -9.617 1.00 57.28 72 LYS A CA 1
ATOM 547 C C . LYS A 1 72 ? 8.697 9.072 -8.603 1.00 57.28 72 LYS A C 1
ATOM 549 O O . LYS A 1 72 ? 9.032 9.400 -7.467 1.00 57.28 72 LYS A O 1
ATOM 554 N N . LYS A 1 73 ? 7.417 9.039 -8.987 1.00 65.88 73 LYS A N 1
ATOM 555 C CA . LYS A 1 73 ? 6.304 9.310 -8.068 1.00 65.88 73 LYS A CA 1
ATOM 556 C C . LYS A 1 73 ? 5.667 7.991 -7.641 1.00 65.88 73 LYS A C 1
ATOM 558 O O . LYS A 1 73 ? 5.124 7.255 -8.459 1.00 65.88 73 LYS A O 1
ATOM 563 N N . VAL A 1 74 ? 5.712 7.713 -6.345 1.00 63.44 74 VAL A N 1
ATOM 564 C CA .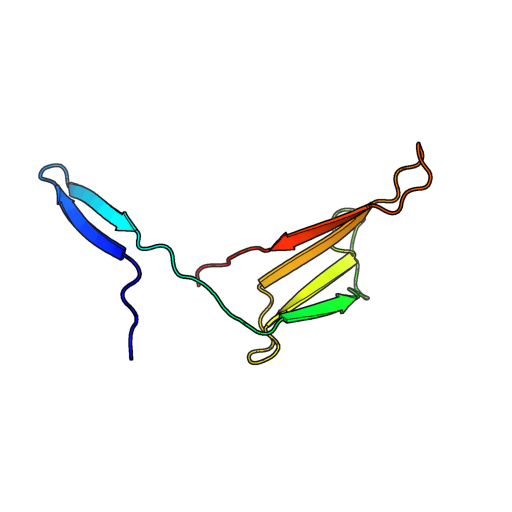 VAL A 1 74 ? 5.110 6.522 -5.734 1.00 63.44 74 VAL A CA 1
ATOM 565 C C . VAL A 1 74 ? 3.907 6.970 -4.908 1.00 63.44 74 VAL A C 1
ATOM 567 O O . VAL A 1 74 ? 4.034 7.891 -4.103 1.00 63.44 74 VAL A O 1
ATOM 570 N N . ILE A 1 75 ? 2.742 6.356 -5.118 1.00 69.44 75 ILE A N 1
ATOM 571 C CA . ILE A 1 75 ? 1.517 6.632 -4.359 1.00 69.44 75 ILE A CA 1
ATOM 572 C C . ILE A 1 75 ? 1.076 5.335 -3.679 1.00 69.44 75 ILE A C 1
ATOM 574 O O . ILE A 1 75 ? 0.726 4.351 -4.330 1.00 69.44 75 ILE A O 1
ATOM 578 N N . LEU A 1 76 ? 1.092 5.334 -2.350 1.00 66.75 76 LEU A N 1
ATOM 579 C CA . LEU A 1 76 ? 0.565 4.233 -1.550 1.00 66.75 76 LEU A CA 1
ATOM 580 C C . LEU A 1 76 ? -0.929 4.469 -1.325 1.00 66.75 76 LEU A C 1
ATOM 582 O O . LEU A 1 76 ? -1.313 5.522 -0.818 1.00 66.75 76 LEU A O 1
ATOM 586 N N . TRP A 1 77 ? -1.759 3.499 -1.703 1.00 60.69 77 TRP A N 1
ATOM 587 C CA . TRP A 1 77 ? -3.199 3.531 -1.467 1.00 60.69 77 TRP A CA 1
ATOM 588 C C . TRP A 1 77 ? -3.512 2.569 -0.328 1.00 60.69 77 TRP A C 1
ATOM 590 O O . TRP A 1 77 ? -3.418 1.353 -0.482 1.00 60.69 77 TRP A O 1
ATOM 600 N N . ASN A 1 78 ? -3.891 3.107 0.830 1.00 44.09 78 ASN A N 1
ATOM 601 C CA . ASN A 1 78 ? -4.474 2.277 1.873 1.00 44.09 78 ASN A CA 1
ATOM 602 C C . ASN A 1 78 ? -5.905 1.945 1.442 1.00 44.09 78 ASN A C 1
ATOM 604 O O . ASN A 1 78 ? -6.756 2.830 1.463 1.00 44.09 78 ASN A O 1
ATOM 608 N N . ASN A 1 79 ? -6.143 0.713 0.996 1.00 39.91 79 ASN A N 1
ATOM 609 C CA . ASN A 1 79 ? -7.477 0.215 0.684 1.00 39.91 79 ASN A CA 1
ATOM 610 C C . ASN A 1 79 ? -8.042 -0.445 1.954 1.00 39.91 79 ASN A C 1
ATOM 612 O O . ASN A 1 79 ? -7.671 -1.590 2.226 1.00 39.91 79 ASN A O 1
ATOM 616 N N . PRO A 1 80 ? -8.854 0.251 2.774 1.00 40.41 80 PRO A N 1
ATOM 617 C CA . PRO A 1 80 ? -9.566 -0.406 3.858 1.00 40.41 80 PRO A CA 1
ATOM 618 C C . PRO A 1 80 ? -10.580 -1.364 3.222 1.00 40.41 80 PRO A C 1
ATOM 620 O O . PRO A 1 80 ? -11.583 -0.928 2.663 1.00 40.41 80 PRO A O 1
ATOM 623 N N . GLN A 1 81 ? -10.259 -2.658 3.223 1.00 44.94 81 GLN A N 1
ATOM 624 C CA . GLN A 1 81 ? -11.274 -3.706 3.114 1.00 44.94 81 GLN A CA 1
ATOM 625 C C . GLN A 1 81 ? -11.991 -3.817 4.457 1.00 44.94 81 GLN A C 1
ATOM 627 O O . GLN A 1 81 ? -11.280 -3.762 5.490 1.00 44.94 81 GLN A O 1
#

Foldseek 3Di:
DDDDQWDWDADPVRDIDTDGHDDPDDFDKDWAADPPQPDLPRARIFIAGPPPRDTQWGKHWDQDPPPRDTDIGTDGHHDDD

pLDDT: mean 74.4, std 14.14, range [39.91, 94.19]

Radius of gyration: 18.61 Å; chains: 1; bounding box: 44×32×42 Å

Sequence (81 aa):
MATTIANLTTKSDGSMEGVFATLRINAPITVVPNPSKASEDAPDYRILNKRTGFEIGAGWYRRSQRSGEENKKVILWNNPQ